Protein AF-A0A521ZU93-F1 (afdb_monomer_lite)

Secondary structure (DSSP, 8-state):
----TT-SPTT----HHHHHHHHHHHHHHHHTSPPHHHHHHHHHHHSPPP-TT-----PPPPSSPPHHHHHHHHHHHHHHHHHHS--

Sequence (87 aa):
MAFDPTKPANGALIVSAELRSQLTSLKTEIDTKTDAAAVSAQITNEAAGECSGIGWLGMTVSNPPTQAQVQTLANKIDDLISALRRA

Foldseek 3Di:
DAADPCPPPPPDDDDPVRVVVNVVNVVVVVVPDDDPVNVVVCCQPPFFADLPPQDDLPDDADVVGDPVRVVSVVVSVVSVVVRRDHD

Structure (mmCIF, N/CA/C/O backbone):
data_AF-A0A521ZU93-F1
#
_entry.id   AF-A0A521ZU93-F1
#
loop_
_atom_site.group_PDB
_atom_site.id
_atom_site.type_symbol
_atom_site.label_atom_id
_atom_site.label_alt_id
_atom_site.label_comp_id
_atom_site.label_asym_id
_atom_site.label_entity_id
_atom_site.label_seq_id
_atom_site.pdbx_PDB_ins_code
_atom_site.Cartn_x
_atom_site.Cartn_y
_atom_site.Cartn_z
_atom_site.occupancy
_atom_site.B_iso_or_equiv
_atom_site.auth_seq_id
_atom_site.auth_comp_id
_atom_site.auth_asym_id
_atom_site.auth_atom_id
_atom_site.pdbx_PDB_model_num
ATOM 1 N N . MET A 1 1 ? 16.406 16.576 -25.381 1.00 79.88 1 MET A N 1
ATOM 2 C CA . MET A 1 1 ? 15.001 16.566 -25.856 1.00 79.88 1 MET A CA 1
ATOM 3 C C . MET A 1 1 ? 14.147 15.787 -24.861 1.00 79.88 1 MET A C 1
ATOM 5 O O . MET A 1 1 ? 14.730 15.150 -23.991 1.00 79.88 1 MET A O 1
ATOM 9 N N . ALA A 1 2 ? 12.818 15.841 -24.946 1.00 90.25 2 ALA A N 1
ATOM 10 C CA . ALA A 1 2 ? 11.971 14.857 -24.261 1.00 90.25 2 ALA A CA 1
ATOM 11 C C . ALA A 1 2 ? 12.072 13.499 -24.978 1.00 90.25 2 ALA A C 1
ATOM 13 O O . ALA A 1 2 ? 12.432 13.477 -26.157 1.00 90.25 2 ALA A O 1
A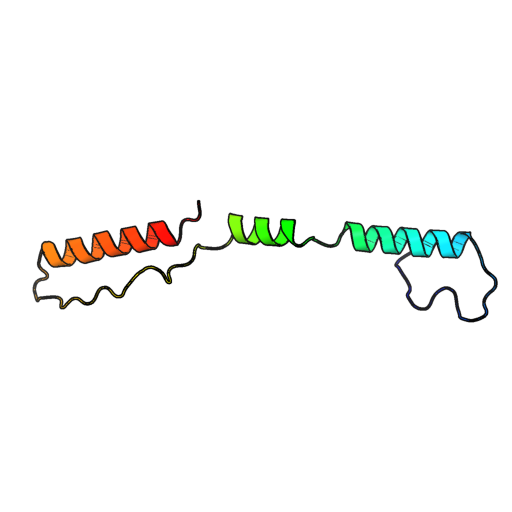TOM 14 N N . PHE A 1 3 ? 11.804 12.393 -24.281 1.00 95.88 3 PHE A N 1
ATOM 15 C CA . PHE A 1 3 ? 11.719 11.087 -24.934 1.00 95.88 3 PHE A CA 1
ATOM 16 C C . PHE A 1 3 ? 10.590 11.107 -25.973 1.00 95.88 3 PHE A C 1
ATOM 18 O O . PHE A 1 3 ? 9.513 11.650 -25.723 1.00 95.88 3 PHE A O 1
ATOM 25 N N . ASP A 1 4 ? 10.848 10.541 -27.148 1.00 94.75 4 ASP A N 1
ATOM 26 C CA . ASP A 1 4 ? 9.871 10.438 -28.227 1.00 94.75 4 ASP A CA 1
ATOM 27 C C . ASP A 1 4 ? 9.803 8.978 -28.695 1.00 94.75 4 ASP A C 1
ATOM 29 O O . ASP A 1 4 ? 10.715 8.512 -29.383 1.00 94.75 4 ASP A O 1
ATOM 33 N N . PRO A 1 5 ? 8.722 8.245 -28.370 1.00 92.81 5 PRO A N 1
ATOM 34 C CA . PRO A 1 5 ? 8.596 6.834 -28.723 1.00 92.81 5 PRO A CA 1
ATOM 35 C C . PRO A 1 5 ? 8.453 6.595 -30.233 1.00 92.81 5 PRO A C 1
ATOM 37 O O . PRO A 1 5 ? 8.503 5.450 -30.675 1.00 92.81 5 PRO A O 1
ATOM 40 N N . THR A 1 6 ? 8.263 7.646 -31.036 1.00 93.62 6 THR A N 1
ATOM 41 C CA . THR A 1 6 ? 8.198 7.552 -32.501 1.00 93.62 6 THR A CA 1
ATOM 42 C C . THR A 1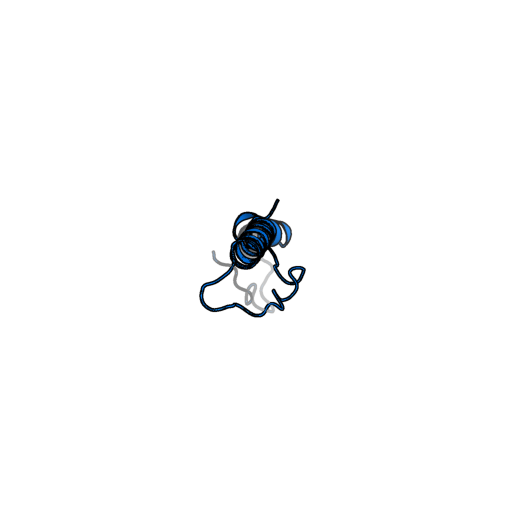 6 ? 9.567 7.704 -33.171 1.00 93.62 6 THR A C 1
ATOM 44 O O . THR A 1 6 ? 9.670 7.590 -34.397 1.00 93.62 6 THR A O 1
ATOM 47 N N . LYS A 1 7 ? 10.628 7.943 -32.385 1.00 91.62 7 LYS A N 1
ATOM 48 C CA . LYS A 1 7 ? 12.005 8.098 -32.862 1.00 91.62 7 LYS A CA 1
ATOM 49 C C . LYS A 1 7 ? 12.912 6.925 -32.442 1.00 91.62 7 LYS A C 1
ATOM 51 O O . LYS A 1 7 ? 12.800 6.428 -31.325 1.00 91.62 7 LYS A O 1
ATOM 56 N N . PRO A 1 8 ? 13.886 6.541 -33.292 1.00 93.12 8 PRO A N 1
ATOM 57 C CA . PRO A 1 8 ? 14.063 6.994 -34.673 1.00 93.12 8 PRO A CA 1
ATOM 58 C C . PRO A 1 8 ? 12.919 6.521 -35.580 1.00 93.12 8 PRO A C 1
ATOM 60 O O . PRO A 1 8 ? 12.318 5.479 -35.336 1.00 93.12 8 PRO A O 1
ATOM 63 N N . ALA A 1 9 ? 12.629 7.283 -36.638 1.00 93.50 9 ALA A N 1
ATOM 64 C CA . ALA A 1 9 ? 11.598 6.896 -37.595 1.00 93.50 9 ALA A CA 1
ATOM 65 C C . ALA A 1 9 ? 11.928 5.531 -38.225 1.00 93.50 9 ALA A C 1
ATOM 67 O O . ALA A 1 9 ? 13.090 5.238 -38.518 1.00 93.50 9 ALA A O 1
ATOM 68 N N . ASN A 1 10 ? 10.909 4.703 -38.456 1.00 94.12 10 ASN A N 1
ATOM 69 C CA . ASN A 1 10 ? 11.099 3.404 -39.094 1.00 94.12 10 ASN A CA 1
ATOM 70 C C . ASN A 1 10 ? 11.800 3.558 -40.458 1.00 94.12 10 ASN A C 1
ATOM 72 O O . ASN A 1 10 ? 11.412 4.399 -41.268 1.00 94.12 10 ASN A O 1
ATOM 76 N N . GLY A 1 11 ? 12.833 2.751 -40.705 1.00 92.94 11 GLY A N 1
ATOM 77 C CA . GLY A 1 11 ? 13.648 2.830 -41.922 1.00 92.94 11 GLY A CA 1
ATOM 78 C C . GLY A 1 11 ? 14.627 4.011 -41.981 1.00 92.94 11 GLY A C 1
ATOM 79 O O . GLY A 1 11 ? 15.296 4.181 -42.999 1.00 92.94 11 GLY A O 1
ATOM 80 N N . ALA A 1 12 ? 14.744 4.822 -40.923 1.00 93.56 12 ALA A N 1
ATOM 81 C CA . ALA A 1 12 ? 15.759 5.868 -40.856 1.00 93.56 12 ALA A CA 1
ATOM 82 C C . ALA A 1 12 ? 17.172 5.277 -40.758 1.00 93.56 12 ALA A C 1
ATOM 84 O O . ALA A 1 12 ? 17.393 4.216 -40.168 1.00 93.56 12 ALA A O 1
ATOM 85 N N . LEU A 1 13 ? 18.152 6.014 -41.288 1.00 95.38 13 LEU A N 1
ATOM 86 C CA . LEU A 1 13 ? 19.557 5.724 -41.026 1.00 95.38 13 LEU A CA 1
ATOM 87 C C . LEU A 1 13 ? 19.823 5.767 -39.519 1.00 95.38 13 LEU A C 1
ATOM 89 O O . LEU A 1 13 ? 19.329 6.643 -38.806 1.00 95.38 13 LEU A O 1
ATOM 93 N N . ILE A 1 14 ? 20.648 4.839 -39.042 1.00 92.94 14 ILE A N 1
ATOM 94 C CA . ILE A 1 14 ? 21.066 4.824 -37.645 1.00 92.94 14 ILE A CA 1
ATOM 95 C C . ILE A 1 14 ? 21.970 6.033 -37.398 1.00 92.94 14 ILE A C 1
ATOM 97 O O . ILE A 1 14 ? 23.087 6.108 -37.908 1.00 92.94 14 ILE A O 1
ATOM 101 N N . VAL A 1 15 ? 21.496 6.966 -36.574 1.00 95.94 15 VAL A N 1
ATOM 102 C CA . VAL A 1 15 ? 22.259 8.138 -36.141 1.00 95.94 15 VAL A CA 1
ATOM 103 C C . VAL A 1 15 ? 22.550 8.006 -34.651 1.00 95.94 15 VAL A C 1
ATOM 105 O O . VAL A 1 15 ? 21.654 8.087 -33.812 1.00 95.94 15 VAL A O 1
ATOM 108 N N . SER A 1 16 ? 23.825 7.830 -34.303 1.00 95.81 16 SER A N 1
ATOM 109 C CA . SER A 1 16 ? 24.257 7.644 -32.910 1.00 95.81 16 SER A CA 1
ATOM 110 C C . SER A 1 16 ? 23.911 8.832 -32.006 1.00 95.81 16 SER A C 1
ATOM 112 O O . SER A 1 16 ? 23.681 8.650 -30.812 1.00 95.81 16 SER A O 1
ATOM 114 N N . ALA A 1 17 ? 23.860 10.050 -32.553 1.00 95.25 17 ALA A N 1
ATOM 115 C CA . ALA A 1 17 ? 23.431 11.237 -31.819 1.00 95.25 17 ALA A CA 1
ATOM 116 C C . ALA A 1 17 ? 21.952 11.155 -31.395 1.00 95.25 17 ALA A C 1
ATOM 118 O O . ALA A 1 17 ? 21.649 11.423 -30.235 1.00 95.25 17 ALA A O 1
ATOM 119 N N . GLU A 1 18 ? 21.063 10.719 -32.294 1.00 94.19 18 GLU A N 1
ATOM 120 C CA . GLU A 1 18 ? 19.635 10.538 -32.001 1.00 94.19 18 GLU A CA 1
ATOM 121 C C . GLU A 1 18 ? 19.434 9.446 -30.947 1.00 94.19 18 GLU A C 1
ATOM 123 O O . GLU A 1 18 ? 18.785 9.678 -29.930 1.00 94.19 18 GLU A O 1
ATOM 128 N N . LEU A 1 19 ? 20.078 8.288 -31.130 1.00 95.38 19 LEU A N 1
ATOM 129 C CA . LEU A 1 19 ? 19.994 7.182 -30.174 1.00 95.38 19 LEU A CA 1
ATOM 130 C C . LEU A 1 19 ? 20.468 7.590 -28.777 1.00 95.38 19 LEU A C 1
ATOM 132 O O . LEU A 1 19 ? 19.773 7.344 -27.795 1.00 95.38 19 LEU A O 1
ATOM 136 N N . ARG A 1 20 ? 21.631 8.249 -28.670 1.00 96.88 20 ARG A N 1
ATOM 137 C CA . ARG A 1 20 ? 22.128 8.740 -27.375 1.00 96.88 20 ARG A CA 1
ATOM 138 C C . ARG A 1 20 ? 21.156 9.717 -26.736 1.00 96.88 20 ARG A C 1
ATOM 140 O O . ARG A 1 20 ? 20.970 9.662 -25.523 1.00 96.88 20 ARG A O 1
ATOM 147 N N . SER A 1 21 ? 20.539 10.586 -27.529 1.00 96.38 21 SER A N 1
ATOM 148 C CA . SER A 1 21 ? 19.562 11.532 -27.013 1.00 96.38 21 SER A CA 1
ATOM 149 C C . SER A 1 21 ? 18.305 10.825 -26.493 1.00 96.38 21 SER A C 1
ATOM 151 O O . SER A 1 21 ? 17.915 11.103 -25.365 1.00 96.38 21 SER A O 1
ATOM 153 N N . GLN A 1 22 ? 17.722 9.877 -27.239 1.00 96.56 22 GLN A N 1
ATOM 154 C CA . GLN A 1 22 ? 16.560 9.094 -26.782 1.00 96.56 22 GLN A CA 1
ATOM 155 C C . GLN A 1 22 ? 16.868 8.287 -25.515 1.00 96.56 22 GLN A C 1
ATOM 157 O O . GLN A 1 22 ? 16.101 8.327 -24.556 1.00 96.56 22 GLN A O 1
ATOM 162 N N . LEU A 1 23 ? 18.017 7.603 -25.471 1.00 96.25 23 LEU A N 1
ATOM 163 C CA . LEU A 1 23 ? 18.429 6.795 -24.318 1.00 96.25 23 LEU A CA 1
ATOM 164 C C . LEU A 1 23 ? 18.701 7.647 -23.074 1.00 96.25 23 LEU A C 1
ATOM 166 O O . LEU A 1 23 ? 18.340 7.252 -21.969 1.00 96.25 23 LEU A O 1
ATOM 170 N N . THR A 1 24 ? 19.317 8.820 -23.245 1.00 97.44 24 THR A N 1
ATOM 171 C CA . THR A 1 24 ? 19.563 9.749 -22.131 1.00 97.44 24 THR A CA 1
ATOM 172 C C . THR A 1 24 ? 18.246 10.293 -21.591 1.00 97.44 24 THR A C 1
ATOM 174 O O . THR A 1 24 ? 18.039 10.283 -20.381 1.00 97.44 24 THR A O 1
ATOM 177 N N . SER A 1 25 ? 17.333 10.705 -22.473 1.00 97.19 25 SER A N 1
ATOM 178 C CA . SER A 1 25 ? 16.009 11.194 -22.081 1.00 97.19 25 SER A CA 1
ATOM 179 C C . SER A 1 25 ? 15.181 10.117 -21.378 1.00 97.19 25 SER A C 1
ATOM 181 O O . SER A 1 25 ? 14.627 10.387 -20.317 1.00 97.19 25 SER A O 1
ATOM 183 N N . LEU A 1 26 ? 15.163 8.884 -21.897 1.00 96.31 26 LEU A N 1
ATOM 184 C CA . LEU A 1 26 ? 14.501 7.750 -21.247 1.00 96.31 26 LEU A CA 1
ATOM 185 C C . LEU A 1 26 ? 15.100 7.465 -19.865 1.00 96.31 26 LEU A C 1
ATOM 187 O O . LEU A 1 26 ? 14.364 7.255 -18.904 1.00 96.31 26 LEU A O 1
ATOM 191 N N . LYS A 1 27 ? 16.433 7.497 -19.741 1.00 96.31 27 LYS A N 1
ATOM 192 C CA . LYS A 1 27 ? 17.098 7.347 -18.445 1.00 96.31 27 LYS A CA 1
ATOM 193 C C . LYS A 1 27 ? 16.640 8.422 -17.460 1.00 96.31 27 LYS A C 1
ATOM 195 O O . LYS A 1 27 ? 16.285 8.082 -16.340 1.00 96.31 27 LYS A O 1
ATOM 200 N N . THR A 1 28 ? 16.599 9.689 -17.869 1.00 96.69 28 THR A N 1
ATOM 201 C CA . THR A 1 28 ? 16.095 10.775 -17.015 1.00 96.69 28 THR A CA 1
ATOM 202 C C . THR A 1 28 ? 14.642 10.540 -16.594 1.00 96.69 28 THR A C 1
ATOM 204 O O . THR A 1 28 ? 14.294 10.740 -15.431 1.00 96.69 28 THR A O 1
ATOM 207 N N . GLU A 1 29 ? 13.782 10.075 -17.499 1.00 95.62 29 GLU A N 1
ATOM 208 C CA . GLU A 1 29 ? 12.392 9.757 -17.158 1.00 95.62 29 GLU A CA 1
ATOM 209 C C . GLU A 1 29 ? 12.264 8.598 -16.173 1.00 95.62 29 GLU A C 1
ATOM 211 O O . GLU A 1 29 ? 11.380 8.648 -15.322 1.00 95.62 29 GLU A O 1
ATOM 216 N N . ILE A 1 30 ? 13.122 7.581 -16.271 1.00 94.69 30 ILE A N 1
ATOM 217 C CA . ILE A 1 30 ? 13.170 6.452 -15.334 1.00 94.69 30 ILE A CA 1
ATOM 218 C C . ILE A 1 30 ? 13.719 6.900 -13.979 1.00 94.69 30 ILE A C 1
ATOM 220 O O . ILE A 1 30 ? 13.112 6.594 -12.961 1.00 94.69 30 ILE A O 1
ATOM 224 N N . ASP A 1 31 ? 14.807 7.670 -13.958 1.00 93.75 31 ASP A N 1
ATOM 225 C CA . ASP A 1 31 ? 15.446 8.149 -12.725 1.00 93.75 31 ASP A CA 1
ATOM 226 C C . ASP A 1 31 ? 14.512 9.061 -11.901 1.00 93.75 31 ASP A C 1
ATOM 228 O O . ASP A 1 31 ? 14.679 9.199 -10.693 1.00 93.75 31 ASP A O 1
ATOM 232 N N . THR A 1 32 ? 13.517 9.686 -12.542 1.00 94.25 32 THR A N 1
ATOM 233 C CA . THR A 1 32 ? 12.488 10.501 -11.868 1.00 94.25 32 THR A CA 1
ATOM 234 C C . THR A 1 32 ? 11.269 9.700 -11.416 1.00 94.25 32 THR A C 1
ATOM 236 O O . THR A 1 32 ? 10.431 10.227 -10.679 1.00 94.25 32 THR A O 1
ATOM 239 N N . LYS A 1 33 ? 11.121 8.441 -11.844 1.00 94.06 33 LYS A N 1
ATOM 240 C CA . LYS A 1 33 ? 10.049 7.583 -11.339 1.00 94.06 33 LYS A CA 1
ATOM 241 C C . LYS A 1 33 ? 10.376 7.195 -9.906 1.00 94.06 33 LYS A C 1
ATOM 243 O O . LYS A 1 33 ? 11.477 6.774 -9.581 1.00 94.06 33 LYS A O 1
ATOM 248 N N . THR A 1 34 ? 9.370 7.322 -9.057 1.00 95.94 34 THR A N 1
ATOM 249 C CA . THR A 1 34 ? 9.392 6.742 -7.720 1.00 95.94 34 THR A CA 1
ATOM 250 C C . THR A 1 34 ? 9.386 5.217 -7.825 1.00 95.94 34 THR A 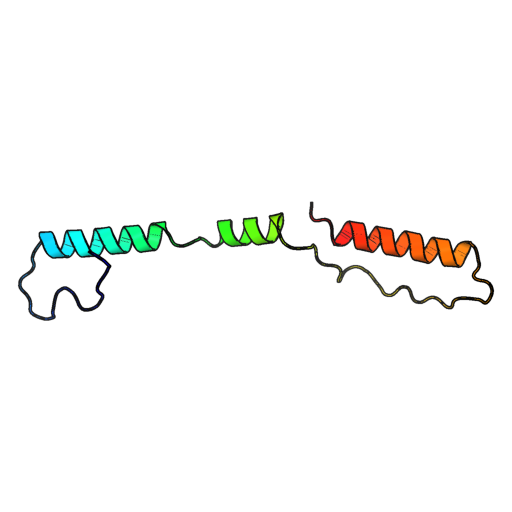C 1
ATOM 252 O O . THR A 1 34 ? 8.664 4.651 -8.649 1.00 95.94 34 THR A O 1
ATOM 255 N N . ASP A 1 35 ? 10.183 4.558 -6.989 1.00 94.00 35 ASP A N 1
ATOM 256 C CA . ASP A 1 35 ? 10.190 3.104 -6.867 1.00 94.00 35 ASP A CA 1
ATOM 257 C C . ASP A 1 35 ? 9.225 2.616 -5.771 1.00 94.00 35 ASP A C 1
ATOM 259 O O . ASP A 1 35 ? 8.717 3.382 -4.948 1.00 94.00 35 ASP A O 1
ATOM 263 N N . ALA A 1 36 ? 8.954 1.310 -5.758 1.00 95.06 36 ALA A N 1
ATOM 264 C CA . ALA A 1 36 ? 8.039 0.711 -4.791 1.00 95.06 36 ALA A CA 1
ATOM 265 C C . ALA A 1 36 ? 8.512 0.862 -3.332 1.00 95.06 36 ALA A C 1
ATOM 267 O O . ALA A 1 36 ? 7.678 0.914 -2.427 1.00 95.06 36 ALA A O 1
ATOM 268 N N . ALA A 1 37 ? 9.824 0.949 -3.092 1.00 95.44 37 ALA A N 1
ATOM 269 C CA . ALA A 1 37 ? 10.369 1.117 -1.750 1.00 95.44 37 ALA A CA 1
ATOM 270 C C . ALA A 1 37 ? 10.092 2.532 -1.222 1.00 95.44 37 ALA A C 1
ATOM 272 O O . ALA A 1 37 ? 9.650 2.679 -0.084 1.00 95.44 37 ALA A O 1
ATOM 273 N N . ALA A 1 38 ? 10.254 3.555 -2.061 1.00 94.81 38 ALA A N 1
ATOM 274 C CA . ALA A 1 38 ? 9.907 4.935 -1.755 1.00 94.81 38 ALA A CA 1
ATOM 275 C C . ALA A 1 38 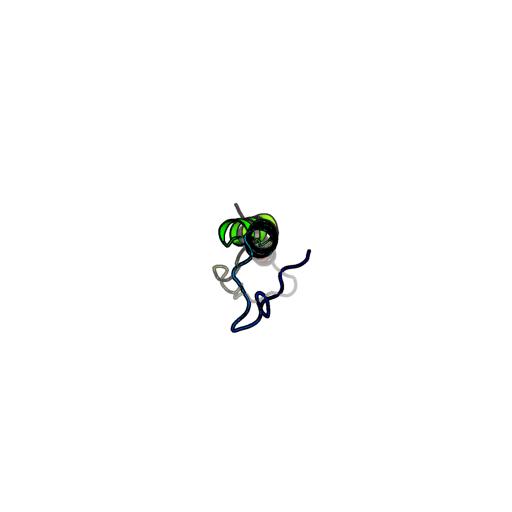? 8.400 5.097 -1.503 1.00 94.81 38 ALA A C 1
ATOM 277 O O . ALA A 1 38 ? 8.025 5.709 -0.502 1.00 94.81 38 ALA A O 1
ATOM 278 N N . VAL A 1 39 ? 7.534 4.475 -2.319 1.00 95.38 39 VAL A N 1
ATOM 279 C CA . VAL A 1 39 ? 6.077 4.458 -2.055 1.00 95.38 39 VAL A CA 1
ATOM 280 C C . VAL A 1 39 ? 5.775 3.800 -0.709 1.00 95.38 39 VAL A C 1
ATOM 282 O O . VAL A 1 39 ? 5.029 4.350 0.098 1.00 95.38 39 VAL A O 1
ATOM 285 N N . SER A 1 40 ? 6.361 2.631 -0.437 1.00 93.94 40 SER A N 1
ATOM 286 C CA . SER A 1 40 ? 6.140 1.908 0.820 1.00 93.94 40 SER A CA 1
ATOM 287 C C . SER A 1 40 ? 6.617 2.708 2.034 1.00 93.94 40 SER A C 1
ATOM 289 O O . SER A 1 40 ? 5.958 2.695 3.077 1.00 93.94 40 SER A O 1
ATOM 291 N N . ALA A 1 41 ? 7.740 3.418 1.910 1.00 93.00 41 ALA A N 1
ATOM 292 C CA . ALA A 1 41 ? 8.262 4.292 2.953 1.00 93.00 41 ALA A CA 1
ATOM 293 C C . ALA A 1 41 ? 7.329 5.484 3.201 1.00 93.00 41 ALA A C 1
ATOM 295 O O . ALA A 1 41 ? 6.990 5.750 4.350 1.00 93.00 41 ALA A O 1
ATOM 296 N N . GLN A 1 42 ? 6.842 6.148 2.148 1.00 93.88 42 GLN A N 1
ATOM 297 C CA . GLN A 1 42 ? 5.868 7.240 2.278 1.00 93.88 42 GLN A CA 1
ATOM 298 C C . GLN A 1 42 ? 4.565 6.772 2.930 1.00 93.88 42 GLN A C 1
ATOM 300 O O . GLN A 1 42 ? 4.114 7.385 3.891 1.00 93.88 42 GLN A O 1
ATOM 305 N N . ILE A 1 43 ? 3.999 5.640 2.495 1.00 92.50 43 ILE A N 1
ATOM 306 C CA . ILE A 1 43 ? 2.808 5.050 3.131 1.00 92.50 43 ILE A CA 1
ATOM 307 C C . ILE A 1 43 ? 3.071 4.762 4.614 1.00 92.50 43 ILE A C 1
ATOM 309 O O . ILE A 1 43 ? 2.186 4.933 5.445 1.00 92.50 43 ILE A O 1
ATOM 313 N N . THR A 1 44 ? 4.282 4.325 4.957 1.00 90.19 44 THR A N 1
ATOM 314 C CA . THR A 1 44 ? 4.632 4.011 6.345 1.00 90.19 44 THR A CA 1
ATOM 315 C C . THR A 1 44 ? 4.805 5.245 7.214 1.00 90.19 44 THR A C 1
ATOM 317 O O . THR A 1 44 ? 4.356 5.233 8.354 1.00 90.19 44 THR A O 1
ATOM 320 N N . ASN A 1 45 ? 5.385 6.309 6.673 1.00 90.00 45 ASN A N 1
ATOM 321 C CA . ASN A 1 45 ? 5.689 7.514 7.437 1.00 90.00 45 ASN A CA 1
ATOM 322 C C . ASN A 1 45 ? 4.515 8.499 7.503 1.00 90.00 45 ASN A C 1
ATOM 324 O O . ASN A 1 45 ? 4.435 9.283 8.445 1.00 90.00 45 ASN A O 1
ATOM 328 N N . GLU A 1 46 ? 3.629 8.493 6.504 1.00 90.88 46 GLU A N 1
ATOM 329 C CA . GLU A 1 46 ? 2.639 9.561 6.314 1.00 90.88 46 GLU A CA 1
ATOM 330 C C . GLU A 1 46 ? 1.181 9.086 6.407 1.00 90.88 46 GLU A C 1
ATOM 332 O O . GLU A 1 46 ? 0.285 9.913 6.577 1.00 90.88 46 GLU A O 1
ATOM 337 N N . ALA A 1 47 ? 0.907 7.778 6.331 1.00 90.94 47 ALA A N 1
ATOM 338 C CA . ALA A 1 47 ? -0.448 7.250 6.489 1.00 90.94 47 ALA A CA 1
ATOM 339 C C . ALA A 1 47 ? -0.719 6.768 7.922 1.00 90.94 47 ALA A C 1
ATOM 341 O O . ALA A 1 47 ? 0.173 6.296 8.627 1.00 90.94 47 ALA A O 1
ATOM 342 N N . ALA A 1 48 ? -1.989 6.806 8.330 1.00 92.25 48 ALA A N 1
ATOM 343 C CA . ALA A 1 48 ? -2.418 6.196 9.584 1.00 92.25 48 ALA A CA 1
ATOM 344 C C . ALA A 1 48 ? -2.155 4.673 9.603 1.00 92.25 48 ALA A C 1
ATOM 346 O O . ALA A 1 48 ? -2.040 4.017 8.556 1.00 92.25 48 ALA A O 1
ATOM 347 N N . GLY A 1 49 ? -2.045 4.108 10.806 1.00 91.50 49 GLY A N 1
ATOM 348 C CA . GLY A 1 49 ? -2.034 2.661 11.015 1.00 91.50 49 GLY A CA 1
ATOM 349 C C . GLY A 1 49 ? -3.402 2.014 10.765 1.00 91.50 49 GLY A C 1
ATOM 350 O O . GLY A 1 49 ? -4.409 2.695 10.565 1.00 91.50 49 GLY A O 1
ATOM 351 N N . GLU A 1 50 ? -3.433 0.683 10.743 1.00 89.81 50 GLU A N 1
ATOM 352 C CA . GLU A 1 50 ? -4.668 -0.088 10.573 1.00 89.81 50 GLU A CA 1
ATOM 353 C C . GLU A 1 50 ? -5.359 -0.302 11.928 1.00 89.81 50 GLU A C 1
ATOM 355 O O . GLU A 1 50 ? -4.694 -0.533 12.931 1.00 89.81 50 GLU A O 1
ATOM 360 N N . CYS A 1 51 ? -6.690 -0.208 11.975 1.00 92.38 51 CYS A N 1
ATOM 361 C CA . CYS A 1 51 ? -7.477 -0.355 13.207 1.00 92.38 51 CYS A CA 1
ATOM 362 C C . CYS A 1 51 ? -8.363 -1.610 13.221 1.00 92.38 51 CYS A C 1
ATOM 364 O O . CYS A 1 51 ? -9.203 -1.774 14.105 1.00 92.38 51 CYS A O 1
ATOM 366 N N . SER A 1 52 ? -8.180 -2.509 12.256 1.00 92.25 52 SER A N 1
ATOM 367 C CA . SER A 1 52 ? -8.962 -3.738 12.076 1.00 92.25 52 SER A CA 1
ATOM 368 C C . SER A 1 52 ? -8.807 -4.696 13.260 1.00 92.25 52 SER A C 1
ATOM 370 O O . SER A 1 52 ? -9.724 -5.461 13.553 1.00 92.25 52 SER A O 1
ATOM 372 N N . GLY A 1 53 ? -7.673 -4.637 13.967 1.00 91.50 53 GLY A N 1
ATOM 373 C CA . GLY A 1 53 ? -7.440 -5.386 15.206 1.00 91.50 53 GLY A CA 1
ATOM 374 C C . GLY A 1 53 ? -8.267 -4.913 16.410 1.00 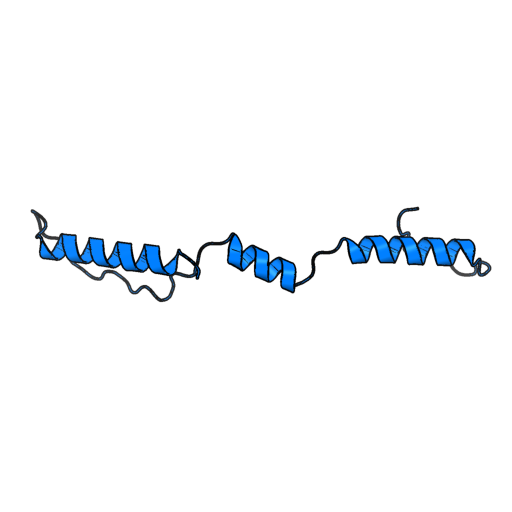91.50 53 GLY A C 1
ATOM 375 O O . GLY A 1 53 ? -8.330 -5.607 17.426 1.00 91.50 53 GLY A O 1
ATOM 376 N N . ILE A 1 54 ? -8.929 -3.756 16.326 1.00 94.50 54 ILE A N 1
ATOM 377 C CA . ILE A 1 54 ? -9.715 -3.199 17.429 1.00 94.50 54 ILE A CA 1
ATOM 378 C C . ILE A 1 54 ? -11.144 -3.729 17.351 1.00 94.50 54 ILE A C 1
ATOM 380 O O . ILE A 1 54 ? -11.948 -3.303 16.527 1.00 94.50 54 ILE A O 1
ATOM 384 N N . GLY A 1 55 ? -11.490 -4.635 18.268 1.00 94.06 55 GLY A N 1
ATOM 385 C CA . GLY A 1 55 ? -12.858 -5.155 18.370 1.00 94.06 55 GLY A CA 1
ATOM 386 C C . GLY A 1 55 ? -13.892 -4.073 18.710 1.00 94.06 55 GLY A C 1
ATOM 387 O O . GLY A 1 55 ? -13.549 -3.004 19.205 1.00 94.06 55 GLY A O 1
ATOM 388 N N . TRP A 1 56 ? -15.179 -4.348 18.519 1.00 92.44 56 TRP A N 1
ATOM 389 C CA . TRP A 1 56 ? -16.244 -3.429 18.938 1.00 92.44 56 TRP A CA 1
ATOM 390 C C . TRP A 1 56 ? -16.281 -3.248 20.465 1.00 92.44 56 TRP A C 1
ATOM 392 O O . TRP A 1 56 ? -15.993 -4.179 21.213 1.00 92.44 56 TRP A O 1
ATOM 402 N N . LEU A 1 57 ? -16.660 -2.054 20.938 1.00 91.88 57 LEU A N 1
ATOM 403 C CA . LEU A 1 57 ? -16.748 -1.733 22.372 1.00 91.88 57 LEU A CA 1
ATOM 404 C C . LEU A 1 57 ? -17.819 -2.568 23.109 1.00 91.88 57 LEU A C 1
ATOM 406 O O . LEU A 1 57 ? -17.667 -2.842 24.293 1.00 91.88 57 LEU A O 1
ATOM 410 N N . GLY A 1 58 ? -18.888 -2.982 22.413 1.00 90.31 58 GLY A N 1
ATOM 411 C CA . GLY A 1 58 ? -19.841 -4.006 22.873 1.00 90.31 58 GLY A CA 1
ATOM 412 C C . GLY A 1 58 ? -20.622 -3.705 24.161 1.00 90.31 58 GLY A C 1
ATOM 413 O O . GLY A 1 58 ? -21.249 -4.609 24.704 1.00 90.31 58 GLY A O 1
ATOM 414 N N . MET A 1 59 ? -20.587 -2.471 24.671 1.00 93.75 59 MET A N 1
ATOM 415 C CA . MET A 1 59 ? -21.127 -2.142 25.989 1.00 93.75 59 MET A CA 1
ATOM 416 C C . MET A 1 59 ? -22.488 -1.444 25.944 1.00 93.75 59 MET A C 1
ATOM 418 O O . MET A 1 59 ? -22.800 -0.698 25.017 1.00 93.75 59 MET A O 1
ATOM 422 N N . THR A 1 60 ? -23.260 -1.605 27.016 1.00 94.12 60 THR A N 1
ATOM 423 C CA . THR A 1 60 ? -24.445 -0.789 27.301 1.00 94.12 60 THR A CA 1
ATOM 424 C C . THR A 1 60 ? -24.081 0.307 28.301 1.00 94.12 60 THR A C 1
ATOM 426 O O . THR A 1 60 ? -23.426 0.033 29.308 1.00 94.12 60 THR A O 1
ATOM 429 N N . VAL A 1 61 ? -24.507 1.542 28.031 1.00 94.69 61 VAL A N 1
ATOM 430 C CA . VAL A 1 61 ? -24.258 2.716 28.884 1.00 94.69 61 VAL A CA 1
ATOM 431 C C . VAL A 1 61 ? -25.473 2.969 29.779 1.00 94.69 61 VAL A C 1
ATOM 433 O O . VAL A 1 61 ? -26.606 2.927 29.303 1.00 94.69 61 VAL A O 1
ATOM 436 N N . SER A 1 62 ? -25.253 3.202 31.076 1.00 96.06 62 SER A N 1
ATOM 437 C CA . SER A 1 62 ? -26.324 3.517 32.031 1.00 96.06 62 SER A CA 1
ATOM 438 C C . SER A 1 62 ? -26.601 5.019 32.088 1.00 96.06 62 SER A C 1
ATOM 440 O O . SER A 1 62 ? -25.822 5.825 31.583 1.00 96.06 62 SER A O 1
ATOM 442 N N . ASN A 1 63 ? -27.701 5.407 32.740 1.00 94.25 63 ASN A N 1
ATOM 443 C CA . ASN A 1 63 ? -28.024 6.805 33.014 1.00 94.25 63 ASN A CA 1
ATOM 444 C C . ASN A 1 63 ? -28.222 7.033 34.532 1.00 94.25 63 ASN A C 1
ATOM 446 O O . ASN A 1 63 ? -29.243 6.586 35.059 1.00 94.25 63 ASN A O 1
ATOM 450 N N . PRO A 1 64 ? -27.287 7.700 35.240 1.00 93.75 64 PRO A N 1
ATOM 451 C CA . PRO A 1 64 ? -26.036 8.261 34.723 1.00 93.75 64 PRO A CA 1
ATOM 452 C C . PRO A 1 64 ? -25.001 7.167 34.377 1.00 93.75 64 PRO A C 1
ATOM 454 O O . PRO A 1 64 ? -25.099 6.047 34.894 1.00 93.75 64 PRO A O 1
ATOM 457 N N . PRO A 1 65 ? -24.009 7.453 33.512 1.00 96.81 65 PRO A N 1
ATOM 458 C CA . PRO A 1 65 ? -22.932 6.514 33.207 1.00 96.81 65 PRO A CA 1
ATOM 459 C C . PRO A 1 65 ? -22.128 6.156 34.457 1.00 96.81 65 PRO A C 1
ATOM 461 O O . PRO A 1 65 ? -21.833 7.021 35.285 1.00 96.81 65 PRO A O 1
ATOM 464 N N . THR A 1 66 ? -21.738 4.891 34.591 1.00 96.69 66 THR A N 1
ATOM 465 C CA . THR A 1 66 ? -20.857 4.473 35.688 1.00 96.69 66 THR A CA 1
ATOM 466 C C . THR A 1 66 ? -19.396 4.796 35.382 1.00 96.69 66 THR A C 1
ATOM 468 O O . THR A 1 66 ? -18.980 4.867 34.224 1.00 96.69 66 THR A O 1
ATOM 471 N N . GLN A 1 67 ? -18.574 4.916 36.428 1.00 97.12 67 GLN A N 1
ATOM 472 C CA . GLN A 1 67 ? -17.126 5.085 36.271 1.00 97.12 67 GLN A CA 1
ATOM 473 C C . GLN A 1 67 ? -16.498 3.941 35.460 1.00 97.12 67 GLN A C 1
ATOM 475 O O . GLN A 1 67 ? -15.654 4.186 34.604 1.00 97.12 67 GLN A O 1
ATOM 480 N N . ALA A 1 68 ? -16.947 2.701 35.677 1.00 95.50 68 ALA A N 1
ATOM 481 C CA . ALA A 1 68 ? -16.473 1.543 34.923 1.00 95.50 68 ALA A CA 1
ATOM 482 C C . ALA A 1 68 ? -16.794 1.660 33.424 1.00 95.50 68 ALA A C 1
ATOM 484 O O . ALA A 1 68 ? -15.975 1.292 32.578 1.00 95.50 68 ALA A O 1
ATOM 485 N N . GLN A 1 69 ? -17.961 2.215 33.079 1.00 97.19 69 GLN A N 1
ATOM 486 C CA . GLN A 1 69 ? -18.326 2.417 31.682 1.00 97.19 69 GLN A CA 1
ATOM 487 C C . GLN A 1 69 ? -17.423 3.457 31.018 1.00 97.19 69 GLN A C 1
ATOM 489 O O . GLN A 1 69 ? -16.872 3.205 29.950 1.00 97.19 69 GLN A O 1
ATOM 494 N N . VAL A 1 70 ? -17.202 4.590 31.686 1.00 97.31 70 VAL A N 1
ATOM 495 C CA . VAL A 1 70 ? -16.302 5.641 31.191 1.00 97.31 70 VAL A CA 1
ATOM 496 C C . VAL A 1 70 ? -14.866 5.125 31.058 1.00 97.31 70 VAL A C 1
ATOM 498 O O . VAL A 1 70 ? -14.217 5.395 30.051 1.00 97.31 70 VAL A O 1
ATOM 501 N N . GLN A 1 71 ? -14.387 4.317 32.008 1.00 96.81 71 GLN A N 1
ATOM 502 C CA . GLN A 1 71 ? -13.053 3.716 31.925 1.00 96.81 71 GLN A CA 1
ATOM 503 C C . GLN A 1 71 ? -12.917 2.770 30.726 1.00 96.81 71 GLN A C 1
ATOM 505 O O . GLN A 1 71 ? -11.876 2.739 30.077 1.00 96.81 71 GLN A O 1
ATOM 510 N N . THR A 1 72 ? -13.973 2.027 30.389 1.00 96.44 72 THR A N 1
ATOM 511 C CA . THR A 1 72 ? -13.961 1.141 29.215 1.00 96.44 72 THR A CA 1
ATOM 512 C C . THR A 1 72 ? -13.850 1.949 27.917 1.00 96.44 72 THR A C 1
ATOM 514 O O . THR A 1 72 ? -13.094 1.563 27.028 1.00 96.44 72 THR A O 1
ATOM 517 N N . LEU A 1 73 ? -14.544 3.094 27.811 1.00 96.12 73 LEU A N 1
ATOM 518 C CA . LEU A 1 73 ? -14.371 4.011 26.677 1.00 96.12 73 LEU A CA 1
ATOM 519 C C . LEU A 1 73 ? -12.938 4.544 26.601 1.00 96.12 73 LEU A C 1
ATOM 521 O O . LEU A 1 73 ? -12.359 4.528 25.520 1.00 96.12 73 LEU A O 1
ATOM 525 N N . ALA A 1 74 ? -12.376 4.997 27.726 1.00 97.38 74 ALA A N 1
ATOM 526 C CA . ALA A 1 74 ? -11.013 5.525 27.777 1.00 97.38 74 ALA A CA 1
ATOM 527 C C . ALA A 1 74 ? -9.997 4.494 27.266 1.00 97.38 74 ALA A C 1
ATOM 529 O O . ALA A 1 74 ? -9.259 4.778 26.327 1.00 97.38 74 ALA A O 1
ATOM 530 N N . ASN A 1 75 ? -10.062 3.260 27.773 1.00 96.44 75 ASN A N 1
ATOM 531 C CA . ASN A 1 75 ? -9.194 2.173 27.318 1.00 96.44 75 ASN A CA 1
ATOM 532 C C . ASN A 1 75 ? -9.348 1.911 25.810 1.00 96.44 75 ASN A C 1
ATOM 534 O O . ASN A 1 75 ? -8.370 1.689 25.106 1.00 96.44 75 ASN A O 1
ATOM 538 N N . LYS A 1 76 ? -10.579 1.972 25.285 1.00 96.56 76 LYS A N 1
ATOM 539 C CA . LYS A 1 76 ? -10.829 1.740 23.859 1.00 96.56 76 LYS A CA 1
ATOM 540 C C . LYS A 1 76 ? -10.286 2.845 22.960 1.00 96.56 76 LYS A C 1
ATOM 542 O O . LYS A 1 76 ? -9.897 2.586 21.822 1.00 96.56 76 LYS A O 1
ATOM 547 N N . ILE A 1 77 ? -10.288 4.074 23.460 1.00 96.50 77 ILE A N 1
ATOM 548 C CA . ILE A 1 77 ? -9.671 5.215 22.790 1.00 96.50 77 ILE A CA 1
ATOM 549 C C . ILE A 1 77 ? -8.150 5.042 22.777 1.00 96.50 77 ILE A C 1
ATOM 551 O O . ILE A 1 77 ? -7.540 5.280 21.738 1.00 96.50 77 ILE A O 1
ATOM 555 N N . ASP A 1 78 ? -7.549 4.563 23.867 1.00 96.62 78 ASP A N 1
ATOM 556 C CA . ASP A 1 78 ? -6.112 4.277 23.918 1.00 96.62 78 ASP A CA 1
ATOM 557 C C . ASP A 1 78 ? -5.705 3.168 22.935 1.00 96.62 78 ASP A C 1
ATOM 559 O O . ASP A 1 78 ? -4.706 3.325 22.226 1.00 96.62 78 ASP A O 1
ATOM 563 N N . ASP A 1 79 ? -6.505 2.102 22.805 1.00 95.56 79 ASP A N 1
ATOM 564 C CA . ASP A 1 79 ? -6.311 1.066 21.777 1.00 95.56 79 ASP A CA 1
ATOM 565 C C . ASP A 1 79 ? -6.325 1.681 20.366 1.00 95.56 79 ASP A C 1
ATOM 567 O O . ASP A 1 79 ? -5.449 1.399 19.547 1.00 95.56 79 ASP A O 1
ATOM 571 N N . LEU A 1 80 ? -7.298 2.559 20.086 1.00 95.19 80 LEU A N 1
ATOM 572 C CA . LEU A 1 80 ? -7.430 3.248 18.798 1.00 95.19 80 LEU A CA 1
ATOM 573 C C . LEU A 1 80 ? -6.258 4.169 18.500 1.00 95.19 80 LEU A C 1
ATOM 575 O O . LEU A 1 80 ? -5.709 4.127 17.400 1.00 95.19 80 LEU A O 1
ATOM 579 N N . ILE A 1 81 ? -5.854 4.981 19.469 1.00 95.25 81 ILE A N 1
ATOM 580 C CA . ILE A 1 81 ? -4.697 5.864 19.330 1.00 95.25 81 ILE A CA 1
ATOM 581 C C . ILE A 1 81 ? -3.440 5.036 19.069 1.00 95.25 81 ILE A C 1
ATOM 583 O O . ILE 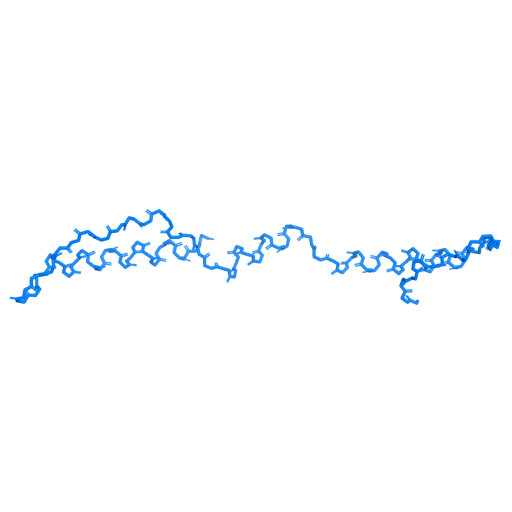A 1 81 ? -2.646 5.400 18.204 1.00 95.25 81 ILE A O 1
ATOM 587 N N . SER A 1 82 ? -3.273 3.923 19.781 1.00 93.44 82 SER A N 1
ATOM 588 C CA . SER A 1 82 ? -2.117 3.040 19.627 1.00 93.44 82 SER A CA 1
ATOM 589 C C . SER A 1 82 ? -2.082 2.378 18.253 1.00 93.44 82 SER A C 1
ATOM 591 O O . SER A 1 82 ? -1.028 2.352 17.634 1.00 93.44 82 SER A O 1
ATOM 593 N N . ALA A 1 83 ? -3.219 1.907 17.734 1.00 93.75 83 ALA A N 1
ATOM 594 C CA . ALA A 1 83 ? -3.281 1.303 16.403 1.00 93.75 83 ALA A CA 1
ATOM 595 C C . ALA A 1 83 ? -3.061 2.325 15.275 1.00 93.75 83 ALA A C 1
ATOM 597 O O . ALA A 1 83 ? -2.412 2.027 14.275 1.00 93.75 83 ALA A O 1
ATOM 598 N N . LEU A 1 84 ? -3.578 3.550 15.429 1.00 93.00 84 LEU A N 1
ATOM 599 C CA . LEU A 1 84 ? -3.411 4.612 14.432 1.00 93.00 84 LEU A CA 1
ATOM 600 C C . LEU A 1 84 ? -1.986 5.179 14.405 1.00 93.00 84 LEU A C 1
ATOM 602 O O . LEU A 1 84 ? -1.531 5.615 13.344 1.00 93.00 84 LEU A O 1
ATOM 606 N N . ARG A 1 85 ? -1.282 5.179 15.543 1.00 89.62 85 ARG A N 1
ATOM 607 C CA . ARG A 1 85 ? 0.137 5.535 15.630 1.00 89.62 85 ARG A CA 1
ATOM 608 C C . ARG A 1 85 ? 0.975 4.364 15.115 1.00 89.62 85 ARG A C 1
ATOM 610 O O . ARG A 1 85 ? 1.189 3.389 15.823 1.00 89.62 85 ARG A O 1
ATOM 617 N N . ARG A 1 86 ? 1.451 4.456 13.871 1.00 71.25 86 ARG A N 1
ATOM 618 C CA . ARG A 1 86 ? 2.453 3.513 13.349 1.00 71.25 86 ARG A CA 1
ATOM 619 C C . ARG A 1 86 ? 3.734 3.559 14.201 1.00 71.25 86 ARG A C 1
ATOM 621 O O . ARG A 1 86 ? 4.015 4.580 14.831 1.00 71.25 86 ARG A O 1
ATOM 628 N N . ALA A 1 87 ? 4.457 2.436 14.224 1.00 63.03 87 ALA A N 1
ATOM 629 C CA . ALA A 1 87 ? 5.780 2.314 14.839 1.00 63.03 87 ALA A CA 1
ATOM 630 C C . ALA A 1 87 ? 6.842 3.121 14.082 1.00 63.03 87 ALA A C 1
ATOM 632 O O . ALA A 1 87 ? 6.723 3.204 12.838 1.00 63.03 87 ALA A O 1
#

Radius of gyration: 28.57 Å; chains: 1; bounding box: 52×22×78 Å

pLDDT: mean 93.59, std 4.83, range [63.03, 97.44]